Protein AF-X1GAA3-F1 (afdb_monomer_lite)

Sequence (85 aa):
TVIDGAADTVIATVATGDGPRALCYNPTNNKVYCANRNSSNVTVVDGATNGVIATVAVGDWPWALCYNPTDDKVYCANWDSDNVT

Secondary structure (DSSP, 8-state):
-EEETTTTEEEE----SSSEEEEEEETTTTEEEEEETTTTEEEEEETTTTEEEEEEE-SSSEEEEEEETTTTEEEEEETTTTEE-

Structure (mmCIF, N/CA/C/O backbone):
data_AF-X1GAA3-F1
#
_entry.id   AF-X1GAA3-F1
#
loop_
_atom_site.group_PDB
_atom_site.id
_atom_site.type_symbol
_atom_site.label_atom_id
_atom_site.label_alt_id
_atom_site.label_comp_id
_atom_site.label_asym_id
_atom_site.label_entity_id
_atom_site.label_seq_id
_atom_site.pdbx_PDB_ins_code
_atom_site.Cartn_x
_atom_site.Cartn_y
_atom_site.Cartn_z
_atom_site.occupancy
_atom_site.B_iso_or_equiv
_atom_site.auth_seq_id
_atom_site.auth_comp_id
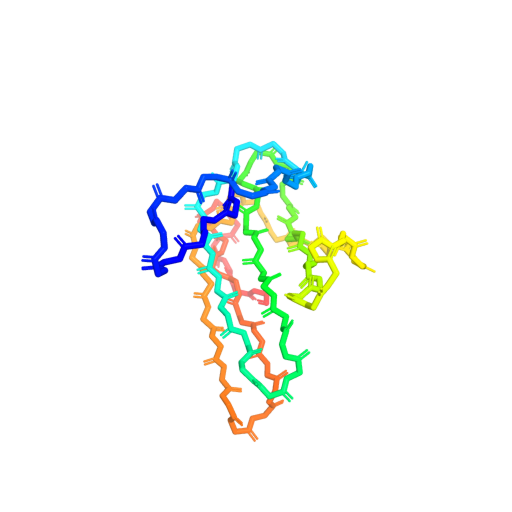_atom_site.auth_asym_id
_atom_site.auth_atom_id
_atom_site.pdbx_PDB_model_num
ATOM 1 N N . THR A 1 1 ? 2.073 8.466 8.459 1.00 96.25 1 THR A N 1
ATO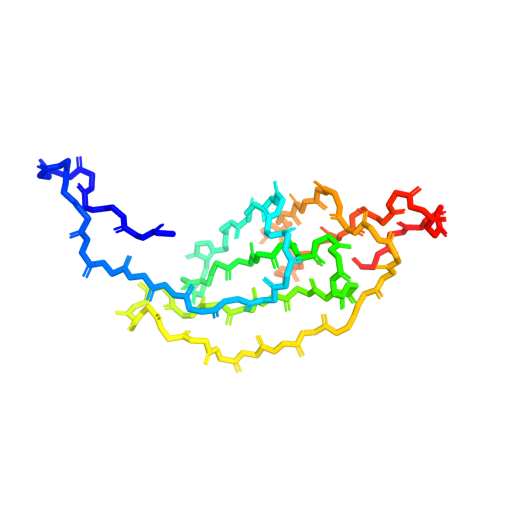M 2 C CA . THR A 1 1 ? 1.357 9.009 9.631 1.00 96.25 1 THR A CA 1
ATOM 3 C C . THR A 1 1 ? -0.004 8.368 9.717 1.00 96.25 1 THR A C 1
ATOM 5 O O . THR A 1 1 ? -0.586 8.117 8.670 1.00 96.25 1 THR A O 1
ATOM 8 N N . VAL A 1 2 ? -0.491 8.104 10.925 1.00 98.06 2 VAL A N 1
ATOM 9 C CA . VAL A 1 2 ? -1.862 7.654 11.185 1.00 98.06 2 VAL A CA 1
ATOM 10 C C . VAL A 1 2 ? -2.617 8.809 11.829 1.00 98.06 2 VAL A C 1
ATOM 12 O O . VAL A 1 2 ? -2.121 9.416 12.782 1.00 98.06 2 VAL A O 1
ATOM 15 N N . ILE A 1 3 ? -3.782 9.128 11.275 1.00 98.31 3 ILE A N 1
ATOM 16 C CA . ILE A 1 3 ? -4.634 10.236 11.706 1.00 98.31 3 ILE A CA 1
ATOM 17 C C . ILE A 1 3 ? -5.951 9.638 12.193 1.00 98.31 3 ILE A C 1
ATOM 19 O O . ILE A 1 3 ? -6.556 8.836 11.480 1.00 98.31 3 ILE A O 1
ATOM 23 N N . ASP A 1 4 ? -6.382 10.018 1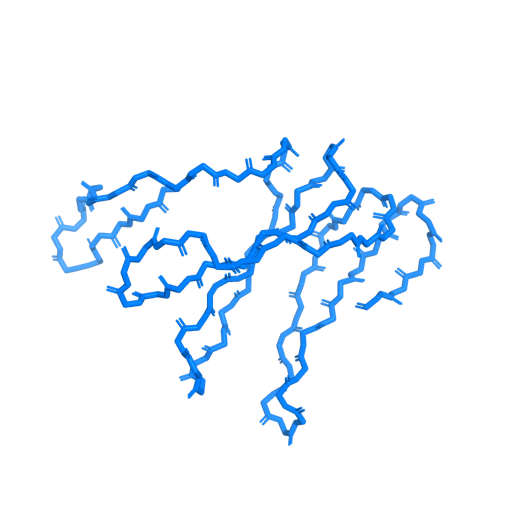3.392 1.00 97.75 4 ASP A N 1
ATOM 24 C CA . ASP A 1 4 ? -7.758 9.796 13.825 1.00 97.75 4 ASP A CA 1
ATOM 25 C C . ASP A 1 4 ? -8.663 10.758 13.051 1.00 97.75 4 ASP A C 1
ATOM 27 O O . ASP A 1 4 ? -8.594 11.971 13.245 1.00 97.75 4 ASP A O 1
ATOM 31 N N . GLY A 1 5 ? -9.496 10.213 12.164 1.00 97.38 5 GLY A N 1
ATOM 32 C CA . GLY A 1 5 ? -10.400 10.998 11.325 1.00 97.38 5 GLY A CA 1
ATOM 33 C C . GLY A 1 5 ? -11.603 11.593 12.061 1.00 97.38 5 GLY A C 1
ATOM 34 O O . GLY A 1 5 ? -12.304 12.411 11.479 1.00 97.38 5 GLY A O 1
ATOM 35 N N . ALA A 1 6 ? -11.875 11.196 13.309 1.00 98.06 6 ALA A N 1
ATOM 36 C CA . ALA A 1 6 ? -12.919 11.826 14.120 1.00 98.06 6 ALA A CA 1
ATOM 37 C C . ALA A 1 6 ? -12.398 13.090 14.821 1.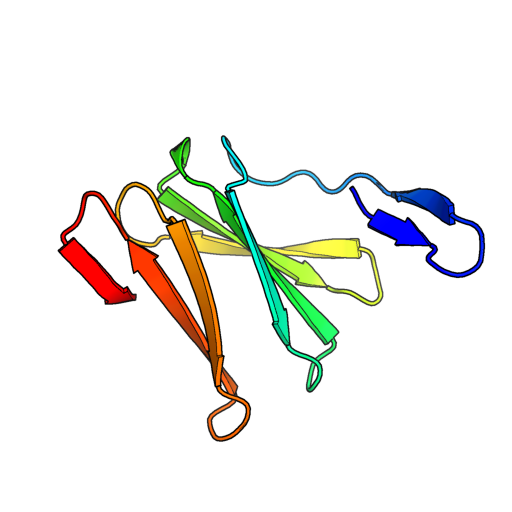00 98.06 6 ALA A C 1
ATOM 39 O O . ALA A 1 6 ? -13.138 14.058 14.986 1.00 98.06 6 ALA A O 1
ATOM 40 N N . ALA A 1 7 ? -11.132 13.064 15.244 1.00 98.25 7 ALA A N 1
ATOM 41 C CA . ALA A 1 7 ? -10.489 14.153 15.975 1.00 98.25 7 ALA A CA 1
ATOM 42 C C . ALA A 1 7 ? -9.581 15.038 15.103 1.00 98.25 7 ALA A C 1
ATOM 44 O O . ALA A 1 7 ? -9.096 16.054 15.594 1.00 98.25 7 ALA A O 1
ATOM 45 N N . ASP A 1 8 ? -9.310 14.646 13.854 1.00 97.75 8 ASP A N 1
ATOM 46 C CA . ASP A 1 8 ? -8.330 15.269 12.952 1.00 97.75 8 ASP A CA 1
ATOM 47 C C . ASP A 1 8 ? -6.934 15.417 13.590 1.00 97.75 8 ASP A C 1
ATOM 49 O O . ASP A 1 8 ? -6.228 16.413 13.414 1.00 97.75 8 ASP A O 1
ATOM 53 N N . THR A 1 9 ? -6.513 14.405 14.356 1.00 98.38 9 THR A N 1
ATOM 54 C CA . THR A 1 9 ? -5.240 14.415 15.096 1.00 98.38 9 THR A CA 1
ATOM 55 C C . THR A 1 9 ? -4.330 13.269 14.688 1.00 98.38 9 THR A C 1
ATOM 57 O O . THR A 1 9 ? -4.773 12.172 14.353 1.00 98.38 9 THR A O 1
ATOM 60 N N . VAL A 1 10 ? -3.019 13.510 14.734 1.00 98.50 10 VAL A N 1
ATOM 61 C CA . VAL A 1 10 ? -2.020 12.456 14.538 1.00 98.50 10 VAL A CA 1
ATOM 62 C C . VAL A 1 10 ? -1.957 11.587 15.790 1.00 98.50 10 VAL A C 1
ATOM 64 O O . VAL A 1 10 ? -1.650 12.089 16.868 1.00 98.50 10 VAL A O 1
ATOM 67 N N . ILE A 1 11 ? -2.180 10.282 15.629 1.00 97.88 11 ILE A N 1
ATOM 68 C CA . ILE A 1 11 ? -2.152 9.313 16.738 1.00 97.88 11 ILE A CA 1
ATOM 69 C C . ILE A 1 11 ? -0.931 8.392 16.705 1.00 97.88 11 ILE A C 1
ATOM 71 O O . ILE A 1 11 ? -0.553 7.837 17.733 1.00 97.88 11 ILE A O 1
ATOM 75 N N . ALA A 1 12 ? -0.295 8.232 15.540 1.00 98.12 12 ALA A N 1
ATOM 76 C CA . ALA A 1 12 ? 0.914 7.428 15.402 1.00 98.12 12 ALA A CA 1
ATOM 77 C C . ALA A 1 12 ? 1.743 7.814 14.168 1.00 98.12 12 ALA A C 1
ATOM 79 O O . ALA A 1 12 ? 1.233 8.309 13.157 1.00 98.12 12 ALA A O 1
ATOM 80 N N . THR A 1 13 ? 3.031 7.483 14.224 1.00 98.06 13 THR A N 1
ATOM 81 C CA . THR A 1 13 ? 3.933 7.460 13.070 1.00 98.06 13 THR A CA 1
ATOM 82 C C . THR A 1 13 ? 4.505 6.056 12.951 1.00 98.06 13 THR A C 1
ATOM 84 O O . THR A 1 13 ? 5.082 5.543 13.904 1.00 98.06 13 THR A O 1
ATOM 87 N N . VAL A 1 14 ? 4.337 5.440 11.782 1.00 98.25 14 VAL A N 1
ATOM 88 C CA . VAL A 1 14 ? 4.825 4.088 11.493 1.00 98.25 14 VAL A CA 1
ATOM 89 C C . VAL A 1 14 ? 6.096 4.207 10.664 1.00 98.25 14 VAL A C 1
ATOM 91 O O . VAL A 1 14 ? 6.100 4.916 9.658 1.00 98.25 14 VAL A O 1
ATOM 94 N N . ALA A 1 15 ? 7.167 3.541 11.093 1.00 97.81 15 ALA A N 1
ATOM 95 C CA . ALA A 1 15 ? 8.396 3.456 10.313 1.00 97.81 15 ALA A CA 1
ATOM 96 C C . ALA A 1 15 ? 8.176 2.537 9.100 1.00 97.81 15 ALA A C 1
ATOM 98 O O . ALA A 1 15 ? 7.744 1.398 9.256 1.00 97.81 15 ALA A O 1
ATOM 99 N N . THR A 1 16 ? 8.463 3.033 7.900 1.00 98.00 16 THR A N 1
ATOM 100 C CA . THR A 1 16 ? 8.366 2.289 6.633 1.00 98.00 16 THR A CA 1
ATOM 101 C C . THR A 1 16 ? 9.749 2.162 5.991 1.00 98.00 16 THR A C 1
ATOM 103 O O . THR A 1 16 ? 10.756 2.492 6.616 1.00 98.00 16 THR A O 1
ATOM 106 N N . GLY A 1 17 ? 9.811 1.702 4.738 1.00 98.12 17 GLY A N 1
ATOM 107 C CA . GLY A 1 17 ? 10.982 1.927 3.888 1.00 98.12 17 GLY A CA 1
ATOM 108 C C . GLY A 1 17 ? 11.088 3.378 3.400 1.00 98.12 17 GLY A C 1
ATOM 109 O O . GLY A 1 17 ? 10.270 4.239 3.743 1.00 98.12 17 GLY A O 1
ATOM 110 N N . ASP A 1 18 ? 12.082 3.631 2.552 1.00 98.69 18 ASP A N 1
ATOM 111 C CA . ASP A 1 18 ? 12.403 4.953 2.028 1.00 98.69 18 ASP A CA 1
ATOM 112 C C . ASP A 1 18 ? 11.493 5.359 0.866 1.00 98.69 18 ASP A C 1
ATOM 114 O O . ASP A 1 18 ? 11.192 4.590 -0.053 1.00 98.69 18 ASP A O 1
ATOM 118 N N . GLY A 1 19 ? 11.112 6.636 0.869 1.00 98.38 19 GLY A N 1
ATOM 119 C CA . GLY A 1 19 ? 10.243 7.214 -0.152 1.00 98.38 19 GLY A CA 1
ATOM 120 C C . GLY A 1 19 ? 8.859 6.555 -0.206 1.00 98.38 19 GLY A C 1
ATOM 121 O O . GLY A 1 19 ? 8.482 6.092 -1.286 1.00 98.38 19 GLY A O 1
ATOM 122 N N . PRO A 1 20 ? 8.097 6.500 0.908 1.00 98.50 20 PRO A N 1
ATOM 123 C CA . PRO A 1 20 ? 6.718 6.020 0.879 1.00 98.50 20 PRO A CA 1
ATOM 124 C C . PRO A 1 20 ? 5.917 6.837 -0.145 1.00 98.50 20 PRO A C 1
ATOM 126 O O . PRO A 1 20 ? 5.891 8.069 -0.092 1.00 98.50 20 PRO A O 1
ATOM 129 N N . ARG A 1 21 ? 5.320 6.155 -1.127 1.00 98.50 21 ARG A N 1
ATOM 130 C CA . ARG A 1 21 ? 4.735 6.776 -2.327 1.00 98.50 21 ARG A CA 1
ATOM 131 C C . ARG A 1 21 ? 3.234 6.568 -2.447 1.00 98.50 21 ARG A C 1
ATOM 133 O O . ARG A 1 21 ? 2.538 7.484 -2.876 1.00 98.50 21 ARG A O 1
ATOM 140 N N . ALA A 1 22 ? 2.751 5.385 -2.087 1.00 98.56 22 ALA A N 1
ATOM 141 C CA . ALA A 1 22 ? 1.346 5.017 -2.192 1.00 98.56 22 ALA A CA 1
ATOM 142 C C . ALA A 1 22 ? 0.924 4.130 -1.021 1.00 98.56 22 ALA A C 1
ATOM 144 O O . ALA A 1 22 ? 1.740 3.389 -0.469 1.00 98.56 22 ALA A O 1
ATOM 145 N N . LEU A 1 23 ? -0.364 4.195 -0.683 1.00 98.62 23 LEU A N 1
ATOM 146 C CA . LEU A 1 23 ? -1.002 3.344 0.313 1.00 98.62 23 LEU A CA 1
ATOM 147 C C . LEU A 1 23 ? -2.161 2.573 -0.315 1.00 98.62 23 LEU A C 1
ATOM 149 O O . LEU A 1 23 ? -2.843 3.078 -1.205 1.00 98.62 23 LEU A O 1
ATOM 153 N N . CYS A 1 24 ? -2.413 1.372 0.190 1.00 98.62 24 CYS A N 1
ATOM 154 C CA . CYS A 1 24 ? -3.612 0.597 -0.101 1.00 98.62 24 CYS A CA 1
ATOM 155 C C . CYS A 1 24 ? -4.123 -0.061 1.181 1.00 98.62 24 CYS A C 1
ATOM 157 O O . CYS A 1 24 ? -3.329 -0.518 2.002 1.00 98.62 24 CYS A O 1
ATOM 159 N N . TYR A 1 25 ? -5.440 -0.092 1.365 1.00 98.69 25 TYR A N 1
ATOM 160 C CA . TYR A 1 25 ? -6.080 -0.680 2.536 1.00 98.69 25 TYR A CA 1
ATOM 161 C C . TYR A 1 25 ? -6.820 -1.959 2.148 1.00 98.69 25 TYR A C 1
ATOM 163 O O . TYR A 1 25 ? -7.622 -1.959 1.214 1.00 98.69 25 TYR A O 1
ATOM 171 N N . ASN A 1 26 ? -6.560 -3.027 2.896 1.00 98.38 26 ASN A N 1
ATOM 172 C CA . ASN A 1 26 ? -7.321 -4.260 2.864 1.00 98.38 26 ASN A CA 1
ATOM 173 C C . ASN A 1 26 ? -8.284 -4.299 4.071 1.00 98.38 26 ASN A C 1
ATOM 175 O O . ASN A 1 26 ? -7.844 -4.567 5.195 1.00 98.38 26 ASN A O 1
ATOM 179 N N . PRO A 1 27 ? -9.594 -4.070 3.860 1.00 97.69 27 PRO A N 1
ATOM 180 C CA . PRO A 1 27 ? -10.584 -4.095 4.931 1.00 97.69 27 PRO A CA 1
ATOM 181 C C . PRO A 1 27 ? -10.916 -5.488 5.473 1.00 97.69 27 PRO A C 1
ATOM 183 O O . PRO A 1 27 ? -11.499 -5.568 6.551 1.00 97.69 27 PRO A O 1
ATOM 186 N N . THR A 1 28 ? -10.589 -6.582 4.776 1.00 97.12 28 THR A N 1
ATOM 187 C CA . THR A 1 28 ? -10.976 -7.934 5.228 1.00 97.12 28 THR A CA 1
ATOM 188 C C . THR A 1 28 ? -10.150 -8.394 6.422 1.00 97.12 28 THR A C 1
ATOM 190 O O . THR A 1 28 ? -10.652 -9.109 7.285 1.00 97.12 28 THR A O 1
ATOM 193 N N . ASN A 1 29 ? -8.891 -7.961 6.488 1.00 96.62 29 ASN A N 1
ATOM 194 C CA . ASN A 1 29 ? -7.947 -8.328 7.540 1.00 96.62 29 ASN A CA 1
ATOM 195 C C . ASN A 1 29 ? -7.294 -7.110 8.213 1.00 96.62 29 ASN A C 1
ATOM 197 O O . ASN A 1 29 ? -6.309 -7.268 8.930 1.00 96.62 29 ASN A O 1
ATOM 201 N N . ASN A 1 30 ? -7.864 -5.919 7.999 1.00 98.31 30 ASN A N 1
ATOM 202 C CA . ASN A 1 30 ? -7.424 -4.650 8.571 1.00 98.31 30 ASN A CA 1
ATOM 203 C C . ASN A 1 30 ? -5.922 -4.377 8.359 1.00 98.31 30 ASN A C 1
ATOM 205 O O . ASN A 1 30 ? -5.212 -4.012 9.293 1.00 98.31 30 ASN A O 1
ATOM 209 N N . LYS A 1 31 ? -5.415 -4.585 7.138 1.00 98.75 31 LYS A N 1
ATOM 210 C CA . LYS A 1 31 ? -4.010 -4.315 6.793 1.00 98.75 31 LYS A CA 1
ATOM 211 C C . LYS A 1 31 ? -3.876 -3.097 5.900 1.00 98.75 31 LYS A C 1
ATOM 213 O O . LYS A 1 31 ? -4.653 -2.906 4.967 1.00 98.75 31 LYS A O 1
ATOM 218 N N . VAL A 1 32 ? -2.830 -2.316 6.133 1.00 98.81 32 VAL A N 1
ATOM 219 C CA . VAL A 1 32 ? -2.416 -1.216 5.259 1.00 98.81 32 VAL A CA 1
ATOM 220 C C . VAL A 1 32 ? -1.085 -1.576 4.611 1.00 98.81 32 VAL A C 1
ATOM 222 O O . VAL A 1 32 ? -0.160 -2.038 5.271 1.00 98.81 32 VAL A O 1
ATOM 225 N N . TYR A 1 33 ? -0.983 -1.356 3.309 1.00 98.81 33 TYR A N 1
ATOM 226 C CA . TYR A 1 33 ? 0.192 -1.646 2.498 1.00 98.81 33 TYR A CA 1
ATOM 227 C C . TYR A 1 33 ? 0.779 -0.325 2.024 1.00 98.81 33 TYR A C 1
ATOM 229 O O . TYR A 1 33 ? 0.047 0.513 1.502 1.00 98.81 33 TYR A O 1
ATOM 237 N N . CYS A 1 34 ? 2.082 -0.137 2.199 1.00 98.88 34 CYS A N 1
ATOM 238 C CA . CYS A 1 34 ? 2.799 1.072 1.811 1.00 98.88 34 CYS A CA 1
ATOM 239 C C . CYS A 1 34 ? 3.891 0.745 0.803 1.00 98.88 34 CYS A C 1
ATOM 241 O O . CYS A 1 34 ? 4.843 0.051 1.145 1.00 98.88 34 CYS A O 1
ATOM 243 N N . ALA A 1 35 ? 3.769 1.268 -0.415 1.00 98.88 35 ALA A N 1
ATOM 244 C CA . ALA A 1 35 ? 4.808 1.178 -1.432 1.00 98.88 35 ALA A CA 1
ATOM 245 C C . ALA A 1 35 ? 5.946 2.147 -1.098 1.00 98.88 35 ALA A C 1
ATOM 247 O O . ALA A 1 35 ? 5.731 3.361 -1.046 1.00 98.88 35 ALA A O 1
ATOM 248 N N . ASN A 1 36 ? 7.153 1.619 -0.904 1.00 98.81 36 ASN A N 1
ATOM 249 C CA . ASN A 1 36 ? 8.351 2.389 -0.585 1.00 98.81 36 ASN A CA 1
ATOM 250 C C . ASN A 1 36 ? 9.227 2.483 -1.832 1.00 98.81 36 ASN A C 1
ATOM 252 O O . ASN A 1 36 ? 9.996 1.572 -2.147 1.00 98.81 36 ASN A O 1
ATOM 256 N N . ARG A 1 37 ? 9.074 3.588 -2.567 1.00 98.69 37 ARG A N 1
ATOM 257 C CA . ARG A 1 37 ? 9.633 3.768 -3.910 1.00 98.69 37 ARG A CA 1
ATOM 258 C C . ARG A 1 37 ? 11.148 3.588 -3.950 1.00 98.69 37 ARG A C 1
ATOM 260 O O . ARG A 1 37 ? 11.656 2.994 -4.892 1.00 98.69 37 ARG A O 1
ATOM 267 N N . ASN A 1 38 ? 11.863 4.130 -2.966 1.00 98.69 38 ASN A N 1
ATOM 268 C CA . ASN A 1 38 ? 13.327 4.159 -2.996 1.00 98.69 38 ASN A CA 1
ATOM 269 C C . ASN A 1 38 ? 13.956 2.884 -2.414 1.00 98.69 38 ASN A C 1
ATOM 271 O O . ASN A 1 38 ? 15.133 2.641 -2.650 1.00 98.69 38 ASN A O 1
ATOM 275 N N . SER A 1 39 ? 13.195 2.080 -1.665 1.00 98.62 39 SER A N 1
ATOM 276 C CA . SER A 1 39 ? 13.675 0.820 -1.077 1.00 98.62 39 SER A CA 1
ATOM 277 C C . SER A 1 39 ? 13.197 -0.437 -1.816 1.00 98.62 39 SER A C 1
ATOM 279 O O . SER A 1 39 ? 13.424 -1.535 -1.308 1.00 98.62 39 SER A O 1
ATOM 281 N N . SER A 1 40 ? 12.503 -0.290 -2.952 1.00 98.75 40 SER A N 1
ATOM 282 C CA . SER A 1 40 ? 11.956 -1.390 -3.772 1.00 98.75 40 SER A CA 1
ATOM 283 C C . SER A 1 40 ? 11.209 -2.454 -2.947 1.00 98.75 40 SER A C 1
ATOM 285 O O . SER A 1 40 ? 11.402 -3.662 -3.093 1.00 98.75 40 SER A O 1
ATOM 287 N N . ASN A 1 41 ? 10.371 -2.009 -2.004 1.00 98.88 41 ASN A N 1
ATOM 288 C CA . ASN A 1 41 ? 9.592 -2.902 -1.144 1.00 98.88 41 ASN A CA 1
ATOM 289 C C . ASN A 1 41 ? 8.230 -2.310 -0.754 1.00 98.88 41 ASN A C 1
ATOM 291 O O . ASN A 1 41 ? 7.972 -1.115 -0.914 1.00 98.88 41 ASN A O 1
ATOM 295 N N . VAL A 1 42 ? 7.360 -3.164 -0.220 1.00 98.88 42 VAL A N 1
ATOM 296 C CA . VAL A 1 42 ? 6.082 -2.807 0.393 1.00 98.88 42 VAL A CA 1
ATOM 297 C C . VAL A 1 42 ? 6.139 -3.111 1.889 1.00 98.88 42 VAL A C 1
ATOM 299 O O . VAL A 1 42 ? 6.380 -4.250 2.289 1.00 98.88 42 VAL A O 1
ATOM 302 N N . THR A 1 43 ? 5.884 -2.111 2.732 1.00 98.88 43 THR A N 1
ATOM 303 C CA . THR A 1 43 ? 5.660 -2.315 4.173 1.00 98.88 43 THR A CA 1
ATOM 304 C C . THR A 1 43 ? 4.203 -2.702 4.404 1.00 98.88 43 THR A C 1
ATOM 306 O O . THR A 1 43 ? 3.302 -2.009 3.934 1.00 98.88 43 THR A O 1
ATOM 309 N N . VAL A 1 44 ? 3.963 -3.777 5.152 1.00 98.81 44 VAL A N 1
ATOM 310 C CA . VAL A 1 44 ? 2.628 -4.203 5.586 1.00 98.81 44 VAL A CA 1
ATOM 311 C C . VAL A 1 44 ? 2.448 -3.831 7.051 1.00 98.81 44 VAL A C 1
ATOM 313 O O . VAL A 1 44 ? 3.245 -4.225 7.904 1.00 98.81 44 VAL A O 1
ATOM 316 N N . VAL A 1 45 ? 1.390 -3.083 7.332 1.00 98.88 45 VAL A N 1
ATOM 317 C CA . VAL A 1 45 ? 1.037 -2.552 8.647 1.00 98.88 45 VAL A CA 1
ATOM 318 C C . VAL A 1 45 ? -0.264 -3.199 9.105 1.00 98.88 45 VAL A C 1
ATOM 320 O O . VAL A 1 45 ? -1.228 -3.277 8.343 1.00 98.88 45 VAL A O 1
ATOM 323 N N . ASP A 1 46 ? -0.295 -3.651 10.351 1.00 98.56 46 ASP A N 1
ATOM 324 C CA . ASP A 1 46 ? -1.517 -4.045 11.043 1.00 98.56 46 ASP A CA 1
ATOM 325 C C . ASP A 1 46 ? -2.279 -2.787 11.480 1.00 98.56 46 ASP A C 1
ATOM 327 O O . ASP A 1 46 ? -1.785 -1.987 12.275 1.00 98.56 46 ASP A O 1
ATOM 331 N N . GLY A 1 47 ? -3.486 -2.606 10.951 1.00 98.00 47 GLY A N 1
ATOM 332 C CA . GLY A 1 47 ? -4.341 -1.456 11.223 1.00 98.00 47 GLY A CA 1
ATOM 333 C C . GLY A 1 47 ? -4.934 -1.433 12.633 1.00 98.00 47 GLY A C 1
ATOM 334 O O . GLY A 1 47 ? -5.423 -0.390 13.054 1.00 98.00 47 GLY A O 1
ATOM 335 N N . ALA A 1 48 ? -4.906 -2.540 13.382 1.00 97.81 48 ALA A N 1
ATOM 336 C CA . ALA A 1 48 ? -5.368 -2.563 14.771 1.00 97.81 48 ALA A CA 1
ATOM 337 C C . ALA A 1 48 ? -4.294 -2.035 15.729 1.00 97.81 48 ALA A C 1
ATOM 339 O O . ALA A 1 48 ? -4.601 -1.345 16.699 1.00 97.81 48 ALA A O 1
ATOM 340 N N . THR A 1 49 ? -3.031 -2.363 15.460 1.00 98.00 49 THR A N 1
ATOM 341 C CA . THR A 1 49 ? -1.902 -2.044 16.346 1.00 98.00 49 THR A CA 1
ATOM 342 C C . THR A 1 49 ? -1.037 -0.895 15.835 1.00 98.00 49 THR A C 1
ATOM 344 O O . THR A 1 49 ? -0.203 -0.382 16.579 1.00 98.00 49 THR A O 1
ATOM 347 N N . ASN A 1 50 ? -1.221 -0.479 14.577 1.00 98.00 50 ASN A N 1
ATOM 348 C CA . ASN A 1 50 ? -0.320 0.404 13.829 1.00 98.00 50 ASN A CA 1
ATOM 349 C C . ASN A 1 50 ? 1.121 -0.138 13.735 1.00 98.00 50 ASN A C 1
ATOM 351 O O . ASN A 1 50 ? 2.063 0.618 13.493 1.00 98.00 50 ASN A O 1
ATOM 355 N N . GLY A 1 51 ? 1.306 -1.445 13.941 1.00 98.06 51 GLY A N 1
ATOM 356 C CA . GLY A 1 51 ? 2.604 -2.109 13.898 1.00 98.06 51 GLY A CA 1
ATOM 357 C C . GLY A 1 51 ? 2.954 -2.603 12.499 1.00 98.06 51 GLY A C 1
ATOM 358 O O . GLY A 1 51 ? 2.095 -3.088 11.766 1.00 98.06 51 GLY A O 1
ATOM 359 N N . VAL A 1 52 ? 4.233 -2.526 12.127 1.00 98.69 52 VAL A N 1
ATOM 360 C CA . VAL A 1 52 ? 4.733 -3.209 10.925 1.00 98.69 52 VAL A CA 1
ATOM 361 C C . VAL A 1 52 ? 4.754 -4.711 11.184 1.00 98.69 52 VAL A C 1
ATOM 363 O O . VAL A 1 52 ? 5.382 -5.165 12.138 1.00 98.69 52 VAL A O 1
ATOM 366 N N . ILE A 1 53 ? 4.098 -5.477 10.316 1.00 98.56 53 ILE A N 1
ATOM 367 C CA . ILE A 1 53 ? 4.013 -6.941 10.417 1.00 98.56 53 ILE A CA 1
ATOM 368 C C . ILE A 1 53 ? 4.781 -7.665 9.313 1.00 98.56 53 ILE A C 1
ATOM 370 O O . ILE A 1 53 ? 5.089 -8.845 9.464 1.00 98.56 53 ILE A O 1
ATOM 374 N N . ALA A 1 54 ? 5.102 -6.985 8.209 1.00 98.69 54 ALA A N 1
ATOM 375 C CA . ALA A 1 54 ? 5.957 -7.533 7.162 1.00 98.69 54 ALA A CA 1
ATOM 376 C C . ALA A 1 54 ? 6.597 -6.435 6.305 1.00 98.69 54 ALA A C 1
ATOM 378 O O . ALA A 1 54 ? 6.070 -5.328 6.183 1.00 98.69 54 ALA A O 1
ATOM 379 N N . THR A 1 55 ? 7.689 -6.801 5.639 1.00 98.69 55 THR A N 1
ATOM 380 C CA . THR A 1 55 ? 8.276 -6.053 4.524 1.00 98.69 55 THR A CA 1
ATOM 381 C C . THR A 1 55 ? 8.438 -7.017 3.360 1.00 98.69 55 THR A C 1
ATOM 383 O O . THR A 1 55 ? 9.067 -8.064 3.509 1.00 98.69 55 THR A O 1
ATOM 386 N N . VAL A 1 56 ? 7.851 -6.687 2.214 1.00 98.75 56 VAL A N 1
ATOM 387 C CA . VAL A 1 56 ? 7.800 -7.551 1.030 1.00 98.75 56 VAL A CA 1
ATOM 388 C C . VAL A 1 56 ? 8.597 -6.895 -0.089 1.00 98.75 56 VAL A C 1
ATOM 390 O O . VAL A 1 56 ? 8.284 -5.775 -0.478 1.00 98.75 56 VAL A O 1
ATOM 393 N N . ALA A 1 57 ? 9.632 -7.564 -0.594 1.00 98.81 57 ALA A N 1
ATOM 394 C CA . ALA A 1 57 ? 10.374 -7.077 -1.757 1.00 98.81 57 ALA A CA 1
ATOM 395 C C . ALA A 1 57 ? 9.475 -7.080 -3.005 1.00 98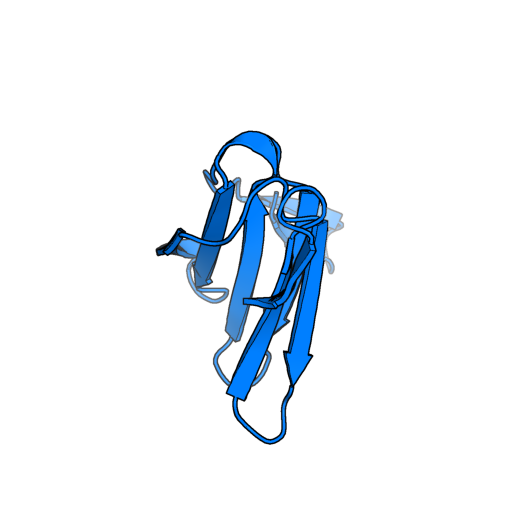.81 57 ALA A C 1
ATOM 397 O O . ALA A 1 57 ? 8.714 -8.026 -3.214 1.00 98.81 57 ALA A O 1
ATOM 398 N N . VAL A 1 58 ? 9.571 -6.030 -3.818 1.00 98.69 58 VAL A N 1
ATOM 399 C CA . VAL A 1 58 ? 8.863 -5.893 -5.102 1.00 98.69 58 VAL A CA 1
ATOM 400 C C . VAL A 1 58 ? 9.845 -5.390 -6.168 1.00 98.69 58 VAL A C 1
ATOM 402 O O . VAL A 1 58 ? 11.053 -5.391 -5.934 1.00 98.69 58 VAL A O 1
ATOM 405 N N . GLY A 1 59 ? 9.351 -5.007 -7.347 1.00 98.69 59 GLY A N 1
ATOM 406 C CA . GLY A 1 59 ? 10.176 -4.372 -8.373 1.00 98.69 59 GLY A CA 1
ATOM 407 C C . GLY A 1 59 ? 10.609 -2.950 -8.007 1.00 98.69 59 GLY A C 1
ATOM 408 O O . GLY A 1 59 ? 10.259 -2.398 -6.963 1.00 98.69 59 GLY A O 1
ATOM 409 N N . ASP A 1 60 ? 11.367 -2.343 -8.905 1.00 98.75 60 ASP A N 1
ATOM 410 C CA . ASP A 1 60 ? 11.936 -1.020 -8.727 1.00 98.75 60 ASP A CA 1
ATOM 411 C C . ASP A 1 60 ? 10.900 0.087 -8.918 1.00 98.75 60 ASP A C 1
ATOM 413 O O . ASP A 1 60 ? 10.050 0.077 -9.816 1.00 98.75 60 ASP A O 1
ATOM 417 N N . TRP A 1 61 ? 10.997 1.068 -8.021 1.00 98.56 61 TRP A N 1
ATOM 418 C CA . TRP A 1 61 ? 10.136 2.245 -7.945 1.00 98.56 61 TRP A CA 1
ATOM 419 C C . TRP A 1 61 ? 8.641 1.884 -7.898 1.00 98.56 61 TRP A C 1
ATOM 421 O O . TRP A 1 61 ? 7.871 2.319 -8.764 1.00 98.56 61 TRP A O 1
ATOM 431 N N . PRO A 1 62 ? 8.192 1.127 -6.875 1.00 98.81 62 PRO A N 1
ATOM 432 C CA . PRO A 1 62 ? 6.777 0.834 -6.689 1.00 98.81 62 PRO A CA 1
ATOM 433 C C . PRO A 1 62 ? 5.980 2.135 -6.548 1.00 98.81 62 PRO A C 1
ATOM 435 O O . PRO A 1 62 ? 6.322 3.020 -5.755 1.00 98.81 62 PRO A O 1
ATOM 438 N N . TRP A 1 63 ? 4.931 2.272 -7.359 1.00 98.50 63 TRP A N 1
ATOM 439 C CA . TRP A 1 63 ? 4.267 3.559 -7.580 1.00 98.50 63 TRP A CA 1
ATOM 440 C C . TRP A 1 63 ? 2.793 3.574 -7.199 1.00 98.50 63 TRP A C 1
ATOM 442 O O . TRP A 1 63 ? 2.290 4.592 -6.723 1.00 98.50 63 TRP A O 1
ATOM 452 N N . ALA A 1 64 ? 2.099 2.461 -7.409 1.00 98.62 64 ALA A N 1
ATOM 453 C CA . ALA A 1 64 ? 0.687 2.318 -7.098 1.00 98.62 64 ALA A CA 1
ATOM 454 C C . ALA A 1 64 ? 0.409 0.921 -6.548 1.00 98.62 64 ALA A C 1
ATOM 456 O O . ALA A 1 64 ? 1.050 -0.050 -6.946 1.00 98.62 64 ALA A O 1
ATOM 457 N N . LEU A 1 65 ? -0.572 0.846 -5.653 1.00 98.75 65 LEU A N 1
ATOM 458 C CA . LEU A 1 65 ? -1.061 -0.392 -5.063 1.00 98.75 65 LEU A CA 1
ATOM 459 C C . LEU A 1 65 ? -2.571 -0.492 -5.296 1.00 98.75 65 LEU A C 1
ATOM 461 O O . LEU A 1 65 ? -3.275 0.512 -5.170 1.00 98.75 65 LEU A O 1
ATOM 465 N N . CYS A 1 66 ? -3.083 -1.685 -5.586 1.00 98.44 66 CYS A N 1
ATOM 466 C CA . CYS A 1 66 ? -4.523 -1.939 -5.612 1.00 98.44 66 CYS A CA 1
ATOM 467 C C . CYS A 1 66 ? -4.876 -3.232 -4.879 1.00 98.44 66 CYS A C 1
ATOM 469 O O . CYS A 1 66 ? -4.155 -4.222 -4.963 1.00 98.44 66 CYS A O 1
ATOM 471 N N . TYR A 1 67 ? -5.994 -3.214 -4.158 1.00 98.62 67 TYR A N 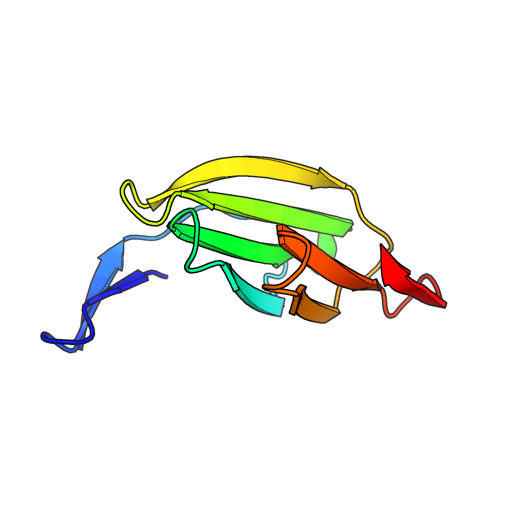1
ATOM 472 C CA . TYR A 1 67 ? -6.521 -4.373 -3.452 1.00 98.62 67 TYR A CA 1
ATOM 473 C C . TYR A 1 67 ? -7.644 -5.013 -4.269 1.00 98.62 67 TYR A C 1
ATOM 475 O O . TYR A 1 67 ? -8.586 -4.332 -4.676 1.00 98.62 67 TYR A O 1
ATOM 483 N N . ASN A 1 68 ? -7.551 -6.323 -4.488 1.00 98.06 68 ASN A N 1
ATOM 484 C CA . ASN A 1 68 ? -8.615 -7.146 -5.038 1.00 98.06 68 ASN A CA 1
ATOM 485 C C . ASN A 1 68 ? -9.344 -7.889 -3.896 1.00 98.06 68 ASN A C 1
ATOM 487 O O . ASN A 1 68 ? -8.813 -8.886 -3.397 1.00 98.06 68 ASN A O 1
ATOM 491 N N . PRO A 1 69 ? -10.576 -7.478 -3.532 1.00 96.88 69 PRO A N 1
ATOM 492 C CA . PRO A 1 69 ? -11.343 -8.107 -2.457 1.00 96.88 69 PRO A CA 1
ATOM 493 C C . PRO A 1 69 ? -11.850 -9.516 -2.775 1.00 96.88 69 PRO A C 1
ATOM 495 O O . PRO A 1 69 ? -12.248 -10.229 -1.861 1.00 96.88 69 PRO A O 1
ATOM 498 N N . THR A 1 70 ? -11.859 -9.926 -4.046 1.00 97.44 70 THR A N 1
ATOM 499 C CA . THR A 1 70 ? -12.363 -11.256 -4.433 1.00 97.44 70 THR A CA 1
ATOM 500 C C . THR A 1 70 ? -11.374 -12.380 -4.125 1.00 97.44 70 THR A C 1
ATOM 502 O O . THR A 1 70 ? -11.803 -13.475 -3.775 1.00 97.44 70 THR A O 1
ATOM 505 N N . ASP A 1 71 ? -10.071 -12.082 -4.171 1.00 96.44 71 ASP A N 1
ATOM 506 C CA . ASP A 1 71 ? -8.983 -13.061 -4.020 1.00 96.44 71 ASP A CA 1
ATOM 507 C C . ASP A 1 71 ? -8.028 -12.751 -2.847 1.00 96.44 71 ASP A C 1
ATOM 509 O O . ASP A 1 71 ? -6.997 -13.404 -2.709 1.00 96.44 71 ASP A O 1
ATOM 513 N N . ASP A 1 72 ? -8.319 -11.728 -2.040 1.00 97.38 72 ASP A N 1
ATOM 514 C CA . ASP A 1 72 ? -7.439 -11.208 -0.980 1.00 97.38 72 ASP A CA 1
ATOM 515 C C . ASP A 1 72 ? -6.007 -10.863 -1.452 1.00 97.38 72 ASP A C 1
ATOM 517 O O . ASP A 1 72 ? -5.015 -11.104 -0.762 1.00 97.38 72 ASP A O 1
ATOM 521 N N . LYS A 1 73 ? -5.889 -10.287 -2.656 1.00 98.12 73 LYS A N 1
ATOM 522 C CA . LYS A 1 73 ? -4.600 -9.920 -3.272 1.00 98.12 73 LYS A CA 1
ATOM 523 C C . LYS A 1 73 ? -4.383 -8.417 -3.269 1.00 98.12 73 LYS A C 1
ATOM 525 O O . LYS A 1 73 ? -5.314 -7.654 -3.505 1.00 98.12 73 LYS A O 1
ATOM 530 N N . VAL A 1 74 ? -3.134 -8.001 -3.087 1.00 98.56 74 VAL A N 1
ATOM 531 C CA . VAL A 1 74 ? -2.684 -6.633 -3.360 1.00 98.56 74 VAL A CA 1
ATOM 532 C C . VAL A 1 74 ? -1.678 -6.696 -4.497 1.00 98.56 74 VAL A C 1
ATOM 534 O O . VAL A 1 74 ? -0.740 -7.480 -4.417 1.00 98.56 74 VAL A O 1
ATOM 537 N N . TYR A 1 75 ? -1.882 -5.887 -5.532 1.00 98.69 75 TYR A N 1
ATOM 538 C CA . TYR A 1 75 ? -0.972 -5.773 -6.668 1.00 98.69 75 TYR A CA 1
ATOM 539 C C . TYR A 1 75 ? -0.185 -4.474 -6.577 1.00 98.69 75 TYR A C 1
ATOM 541 O O . TYR A 1 75 ? -0.732 -3.441 -6.181 1.00 98.69 75 TYR A O 1
ATOM 549 N N . CYS A 1 76 ? 1.076 -4.518 -6.985 1.00 98.81 76 CYS A N 1
ATOM 550 C CA . CYS A 1 76 ? 1.998 -3.397 -6.991 1.00 98.81 76 CYS A CA 1
ATOM 551 C C . CYS A 1 76 ? 2.497 -3.117 -8.404 1.00 98.81 76 CYS A C 1
ATOM 553 O O . CYS A 1 76 ? 3.129 -3.970 -9.018 1.00 98.81 76 CYS A O 1
ATOM 555 N N . ALA A 1 77 ? 2.241 -1.911 -8.912 1.00 98.81 77 ALA A N 1
ATOM 556 C CA . ALA A 1 77 ? 2.821 -1.448 -10.168 1.00 98.81 77 ALA A CA 1
ATOM 557 C C . ALA A 1 77 ? 4.230 -0.895 -9.915 1.00 98.81 77 ALA A C 1
ATOM 559 O O . ALA A 1 77 ? 4.385 0.101 -9.198 1.00 98.81 77 ALA A O 1
ATOM 560 N N . ASN A 1 78 ? 5.237 -1.527 -10.518 1.00 98.75 78 ASN A N 1
ATOM 561 C CA . ASN A 1 78 ? 6.643 -1.152 -10.391 1.00 98.75 78 ASN A CA 1
ATOM 562 C C . ASN A 1 78 ? 7.045 -0.355 -11.631 1.00 98.75 78 ASN A C 1
ATOM 564 O O . ASN A 1 78 ? 7.127 -0.905 -12.728 1.00 98.75 78 ASN A O 1
ATOM 568 N N . TRP A 1 79 ? 7.216 0.958 -11.461 1.00 98.50 79 TRP A N 1
ATOM 569 C CA . TRP A 1 79 ? 7.346 1.881 -12.590 1.00 98.50 79 TRP A CA 1
ATOM 570 C C . TRP A 1 79 ? 8.660 1.715 -13.354 1.00 98.50 79 TRP A C 1
ATOM 572 O O . TRP A 1 79 ? 8.654 1.872 -14.566 1.00 98.50 79 TRP A O 1
ATOM 582 N N . ASP A 1 80 ? 9.759 1.401 -12.666 1.00 98.50 80 ASP A N 1
ATOM 583 C CA . ASP A 1 80 ? 11.083 1.288 -13.294 1.00 98.50 80 ASP A CA 1
ATOM 584 C C . ASP A 1 80 ? 11.373 -0.141 -13.789 1.00 98.50 80 ASP A C 1
ATOM 586 O O . ASP A 1 80 ? 12.115 -0.340 -14.742 1.00 98.50 80 ASP A O 1
ATOM 590 N N . SER A 1 81 ? 10.740 -1.154 -13.185 1.00 98.50 81 SER A N 1
ATOM 591 C CA . SER A 1 81 ? 10.872 -2.556 -13.620 1.00 98.50 81 SER A CA 1
ATOM 592 C C . SER A 1 81 ? 9.901 -2.988 -14.722 1.00 98.50 81 SER A C 1
ATOM 594 O O . SER A 1 81 ? 9.908 -4.165 -15.087 1.00 98.50 81 SER A O 1
ATOM 596 N N . ASP A 1 82 ? 9.031 -2.097 -15.205 1.00 98.12 82 ASP A N 1
ATOM 597 C CA . ASP A 1 82 ? 8.019 -2.392 -16.230 1.00 98.12 82 ASP A CA 1
ATOM 598 C C . ASP A 1 82 ? 7.149 -3.633 -15.918 1.00 98.12 82 ASP A C 1
ATOM 600 O O . ASP A 1 82 ? 6.778 -4.404 -16.809 1.00 98.12 82 ASP A O 1
ATOM 604 N N . ASN A 1 83 ? 6.819 -3.870 -14.640 1.00 98.69 83 ASN A N 1
ATOM 605 C CA . ASN A 1 83 ? 6.063 -5.056 -14.228 1.00 98.69 83 ASN A CA 1
ATOM 606 C C . ASN A 1 83 ? 5.076 -4.801 -13.074 1.00 98.69 83 ASN A C 1
ATOM 608 O O . ASN A 1 83 ? 5.022 -3.724 -12.475 1.00 98.69 83 ASN A O 1
ATOM 612 N N . VAL A 1 84 ? 4.270 -5.825 -12.782 1.00 98.44 84 VAL A N 1
ATOM 613 C CA . VAL A 1 84 ? 3.367 -5.876 -11.627 1.00 98.44 84 VAL A CA 1
ATOM 614 C C . VAL A 1 84 ? 3.767 -7.058 -10.749 1.00 98.44 84 VAL A C 1
ATOM 616 O O . VAL A 1 84 ? 3.984 -8.154 -11.267 1.00 98.44 84 VAL A O 1
ATOM 619 N N . THR A 1 85 ? 3.871 -6.832 -9.439 1.00 97.00 85 THR A N 1
ATOM 620 C CA . THR A 1 85 ? 4.064 -7.880 -8.417 1.00 97.00 85 THR A CA 1
ATOM 621 C C . THR A 1 85 ? 2.801 -8.060 -7.595 1.00 97.00 85 THR A C 1
ATOM 623 O O . THR A 1 85 ? 2.155 -7.031 -7.295 1.00 97.00 85 THR A O 1
#

pLDDT: mean 98.31, std 0.58, range [96.25, 98.88]

Organism: NCBI:txid412755

InterPro domains:
  IPR011045 Nitrous oxide reductase, N-terminal [SSF50974] (2-84)
  IPR011964 YVTN beta-propeller repeat [TIGR02276] (27-68)
  IPR015943 WD40/YVTN repeat-like-containing domain superfamily [G3DSA:2.130.10.10] (1-85)
  IPR051200 Multi-functional host-pathogen interaction and enzymatic activity protein [PTHR47197] (1-85)

Foldseek 3Di:
DDADPVVRHDDDDEDDAAQFAEWDADPVQQWIWTDHQQVQWIFIARNVVRYTPDIGHHAHRFHYWDADNVVRDIWTDHPVRRDID

Radius of gyration: 12.87 Å; chains: 1; bounding box: 27×28×33 Å